Protein AF-A0A967F5T2-F1 (afdb_monomer_lite)

Sequence (95 aa):
MTEGSFWRKYVFSVDHKVIGIQYAVTGLAFLFFGFCLMMLMRWQLAYPGEPIPFIGGLLGDARAPGGIMLPDFYNELGAMHGTIMVFLGVVPLAV

pLDDT: mean 80.7, std 12.33, range [45.12, 94.56]

Foldseek 3Di:
DPDPPPCQPAPVDPDPVSLLVVLQVQLVVLQVVLVVLVVQLVVCVVDPPDADPPCQVVVDCVQRNSRHGDPVNSVVSVVVSVCSNPVRHPVSNPD

Structure (mmCIF, N/CA/C/O backbone):
data_AF-A0A967F5T2-F1
#
_entry.id   AF-A0A967F5T2-F1
#
loop_
_atom_site.group_PDB
_atom_site.id
_atom_site.type_symbol
_atom_site.label_atom_id
_atom_site.label_alt_id
_atom_site.label_comp_id
_atom_site.label_asym_id
_atom_site.label_entity_id
_atom_site.label_seq_id
_atom_site.pdbx_PDB_ins_code
_atom_site.Cartn_x
_atom_site.Cartn_y
_atom_site.Cartn_z
_atom_site.occupancy
_atom_site.B_iso_or_equiv
_atom_site.auth_seq_id
_atom_site.auth_comp_id
_atom_site.auth_asym_id
_atom_site.auth_atom_id
_atom_site.pdbx_PDB_model_num
ATOM 1 N N . MET A 1 1 ? -25.060 -12.421 30.417 1.00 45.12 1 MET A N 1
ATOM 2 C CA . MET A 1 1 ? -24.040 -11.801 29.545 1.00 45.12 1 MET A CA 1
ATOM 3 C C . MET A 1 1 ? -24.324 -12.262 28.129 1.00 45.12 1 MET A C 1
ATOM 5 O O . MET A 1 1 ? -23.934 -13.362 27.774 1.00 45.12 1 MET A O 1
ATOM 9 N N . THR A 1 2 ? -25.113 -11.509 27.366 1.00 52.16 2 THR A N 1
ATOM 10 C CA . THR A 1 2 ? -25.354 -11.842 25.957 1.00 52.16 2 THR A CA 1
ATOM 11 C C . THR A 1 2 ? -24.057 -11.579 25.208 1.00 52.16 2 THR A C 1
ATOM 13 O O . THR A 1 2 ? -23.627 -10.427 25.132 1.00 52.16 2 THR A O 1
ATOM 16 N N . GLU A 1 3 ? -23.403 -12.632 24.724 1.00 63.00 3 GLU A N 1
ATOM 17 C CA . GLU A 1 3 ? -22.300 -12.482 23.782 1.00 63.00 3 GLU A CA 1
ATOM 18 C C . GLU A 1 3 ? -22.787 -11.596 22.629 1.00 63.00 3 GLU A C 1
ATOM 20 O O . GLU A 1 3 ? -23.781 -11.900 21.970 1.00 63.00 3 GLU A O 1
ATOM 25 N N . GLY A 1 4 ? -22.159 -10.434 22.442 1.00 63.22 4 GLY A N 1
ATOM 26 C CA . GLY A 1 4 ? -22.467 -9.591 21.294 1.00 63.22 4 GLY A CA 1
ATOM 27 C C . GLY A 1 4 ? -22.215 -10.381 20.010 1.00 63.22 4 GLY A C 1
ATOM 28 O O . GLY A 1 4 ? -21.226 -11.105 19.922 1.00 63.22 4 GLY A O 1
ATOM 29 N N . SER A 1 5 ? -23.105 -10.239 19.024 1.00 81.19 5 SER A N 1
ATOM 30 C CA . SER A 1 5 ? -22.956 -10.832 17.687 1.00 81.19 5 SER A CA 1
ATOM 31 C C . SER A 1 5 ? -21.524 -10.664 17.149 1.00 81.19 5 SER A C 1
ATOM 33 O O . SER A 1 5 ? -20.915 -9.613 17.361 1.00 81.19 5 SER A O 1
ATOM 35 N N . PHE A 1 6 ? -21.000 -11.671 16.434 1.00 77.38 6 PHE A N 1
ATOM 36 C CA . PHE A 1 6 ? -19.652 -11.709 15.830 1.00 77.38 6 PHE A CA 1
ATOM 37 C C . PHE A 1 6 ? -19.230 -10.369 15.198 1.00 77.38 6 PHE A C 1
ATOM 39 O O . PHE A 1 6 ? -18.112 -9.889 15.396 1.00 77.38 6 PHE A O 1
ATOM 46 N N . TRP A 1 7 ? -20.180 -9.712 14.533 1.00 76.69 7 TRP A N 1
ATOM 47 C CA . TRP A 1 7 ? -20.040 -8.395 13.919 1.00 76.69 7 TRP A CA 1
ATOM 48 C C . TRP A 1 7 ? -19.601 -7.289 14.881 1.00 76.69 7 TRP A C 1
ATOM 50 O O . TRP A 1 7 ? -18.742 -6.490 14.528 1.00 76.69 7 TRP A O 1
ATOM 60 N N . ARG A 1 8 ? -20.134 -7.241 16.105 1.00 78.94 8 ARG A N 1
ATOM 61 C CA . ARG A 1 8 ? -19.789 -6.212 17.101 1.00 78.94 8 ARG A CA 1
ATOM 62 C C . ARG A 1 8 ? -18.436 -6.468 17.766 1.00 78.94 8 ARG A C 1
ATOM 64 O O . ARG A 1 8 ? -17.839 -5.548 18.308 1.00 78.94 8 ARG A O 1
ATOM 71 N N . LYS A 1 9 ? -17.955 -7.711 17.746 1.00 75.00 9 LYS A N 1
ATOM 72 C CA . LYS A 1 9 ? -16.691 -8.087 18.389 1.00 75.00 9 LYS A CA 1
ATOM 73 C C . LYS A 1 9 ? -15.490 -7.944 17.455 1.00 75.00 9 LYS A C 1
ATOM 75 O O . LYS A 1 9 ? -14.430 -7.542 17.922 1.00 75.00 9 LYS A O 1
ATOM 80 N N . TYR A 1 10 ? -15.655 -8.256 16.166 1.00 77.31 10 TYR A N 1
ATOM 81 C CA . TYR A 1 10 ? -14.537 -8.352 15.218 1.00 77.31 10 TYR A CA 1
ATOM 82 C C . TYR A 1 10 ? -14.604 -7.422 14.009 1.00 77.31 10 TYR A C 1
ATOM 84 O O . TYR A 1 10 ? -13.573 -7.240 13.381 1.00 77.31 10 TYR A O 1
ATOM 92 N N . VAL A 1 11 ? -15.760 -6.852 13.655 1.00 81.31 11 VAL A N 1
ATOM 93 C CA . VAL A 1 11 ? -15.877 -5.950 12.487 1.00 81.31 11 VAL A CA 1
ATOM 94 C C . VAL A 1 11 ? -16.131 -4.517 12.944 1.00 81.31 11 VAL A C 1
ATOM 96 O O . VAL A 1 11 ? -15.399 -3.607 12.582 1.00 81.31 11 VAL A O 1
ATOM 99 N N . PHE A 1 12 ? -17.113 -4.330 13.822 1.00 83.12 12 PHE A N 1
ATOM 100 C CA . PHE A 1 12 ? -17.478 -3.053 14.432 1.00 83.12 12 PHE A CA 1
ATOM 101 C C . PHE A 1 12 ? -17.128 -3.056 15.922 1.00 83.12 12 PHE A C 1
ATOM 103 O O . PHE A 1 12 ? -17.991 -2.843 16.779 1.00 83.12 12 PHE A O 1
ATOM 110 N N . SER A 1 13 ? -15.869 -3.375 16.223 1.00 82.38 13 SER A N 1
ATOM 111 C CA . SER A 1 13 ? -15.366 -3.356 17.595 1.00 82.38 13 SER A CA 1
ATOM 112 C C . SER A 1 13 ? -15.044 -1.931 18.032 1.00 82.38 13 SER A C 1
ATOM 114 O O . SER A 1 13 ? -14.530 -1.142 17.249 1.00 82.38 13 SER A O 1
ATOM 116 N N . VAL A 1 14 ? -15.336 -1.615 19.294 1.00 87.00 14 VAL A N 1
ATOM 117 C CA . VAL A 1 14 ? -14.939 -0.351 19.952 1.00 87.00 14 VAL A CA 1
ATOM 118 C C . VAL A 1 14 ? -13.687 -0.567 20.819 1.00 87.00 14 VAL A C 1
ATOM 120 O O . VAL A 1 14 ? -13.128 0.371 21.378 1.00 87.00 14 VAL A O 1
ATOM 123 N N . ASP A 1 15 ? -13.231 -1.817 20.946 1.00 87.62 15 ASP A N 1
ATOM 124 C CA . ASP A 1 15 ? -12.034 -2.158 21.707 1.00 87.62 15 ASP A CA 1
ATOM 125 C C . ASP A 1 15 ? -10.773 -1.782 20.911 1.00 87.62 15 ASP A C 1
ATOM 127 O O . ASP A 1 15 ?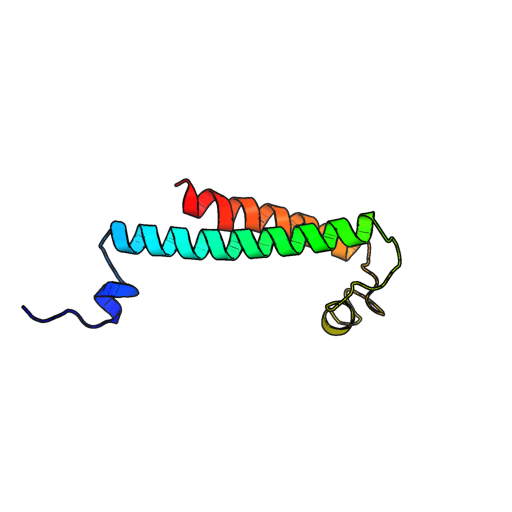 -10.488 -2.363 19.860 1.00 87.62 15 ASP A O 1
ATOM 131 N N . HIS A 1 16 ? -9.995 -0.836 21.445 1.00 89.31 16 HIS A N 1
ATOM 132 C CA . HIS A 1 16 ? -8.742 -0.360 20.853 1.00 89.31 16 HIS A CA 1
ATOM 133 C C . HIS A 1 16 ? -7.707 -1.475 20.640 1.00 89.31 16 HIS A C 1
ATOM 135 O O . HIS A 1 16 ? -6.866 -1.356 19.754 1.00 89.31 16 HIS A O 1
ATOM 141 N N . LYS A 1 17 ? -7.770 -2.581 21.394 1.00 88.06 17 LYS A N 1
ATOM 142 C CA . LYS A 1 17 ? -6.891 -3.740 21.181 1.00 88.06 17 LYS A CA 1
ATOM 143 C C . LYS A 1 17 ? -7.252 -4.490 19.907 1.00 88.06 17 LYS A C 1
ATOM 145 O O . LYS A 1 17 ? -6.364 -4.864 19.148 1.00 88.06 17 LYS A O 1
ATOM 150 N N . VAL A 1 18 ? -8.546 -4.708 19.664 1.00 89.88 18 VAL A N 1
ATOM 151 C CA . VAL A 1 18 ? -9.017 -5.393 18.449 1.00 89.88 18 VAL A CA 1
ATOM 152 C C . VAL A 1 18 ? -8.747 -4.520 17.231 1.00 89.88 18 VAL A C 1
ATOM 154 O O . VAL A 1 18 ? -8.234 -5.021 16.235 1.00 89.88 18 VAL A O 1
ATOM 157 N N . ILE A 1 19 ? -9.019 -3.219 17.344 1.00 89.56 19 ILE A N 1
ATOM 158 C CA . ILE A 1 19 ? -8.718 -2.238 16.298 1.00 89.56 19 ILE A CA 1
ATOM 159 C C . ILE A 1 19 ? -7.211 -2.236 16.000 1.00 89.56 19 ILE A C 1
ATOM 161 O O . ILE A 1 19 ? -6.821 -2.413 14.851 1.00 89.56 19 ILE A O 1
ATOM 165 N N . GLY A 1 20 ? -6.351 -2.158 17.021 1.00 90.50 20 GLY A N 1
ATOM 166 C CA . GLY A 1 20 ? -4.896 -2.205 16.839 1.00 90.50 20 GLY A CA 1
ATOM 167 C C . GLY A 1 20 ? -4.406 -3.481 16.144 1.00 90.50 20 GLY A C 1
ATOM 168 O O . GLY A 1 20 ? -3.560 -3.413 15.258 1.00 90.50 20 GLY A O 1
ATOM 169 N N . ILE A 1 21 ? -4.978 -4.646 16.469 1.00 91.25 21 ILE A N 1
ATOM 170 C CA . ILE A 1 21 ? -4.648 -5.906 15.780 1.00 91.25 21 ILE A CA 1
ATOM 171 C C . ILE A 1 21 ? -5.100 -5.874 14.314 1.00 91.25 21 ILE A C 1
ATOM 173 O O . ILE A 1 21 ? -4.363 -6.337 13.448 1.00 91.25 21 ILE A O 1
ATOM 177 N N . GLN A 1 22 ? -6.277 -5.321 14.008 1.00 90.25 22 GLN A N 1
ATOM 178 C CA . GLN A 1 22 ? -6.738 -5.177 12.623 1.00 90.25 22 GLN A CA 1
ATOM 179 C C . GLN A 1 22 ? -5.791 -4.292 11.810 1.00 90.25 22 GLN A C 1
ATOM 181 O O . GLN A 1 22 ? -5.396 -4.694 10.719 1.00 90.25 22 GLN A O 1
ATOM 186 N N . TYR A 1 23 ? -5.390 -3.137 12.350 1.00 92.31 23 TYR A N 1
ATOM 187 C CA . TYR A 1 23 ? -4.414 -2.241 11.723 1.00 92.31 23 TYR A CA 1
ATOM 188 C C . TYR A 1 23 ? -3.045 -2.910 11.546 1.00 92.31 23 TYR A C 1
ATOM 190 O O . TYR A 1 23 ? -2.431 -2.794 10.487 1.00 92.31 23 TYR A O 1
ATOM 198 N N . ALA A 1 24 ? -2.592 -3.686 12.533 1.00 91.06 24 ALA A N 1
ATOM 199 C CA . ALA A 1 24 ? -1.329 -4.406 12.434 1.00 91.06 24 ALA A CA 1
ATOM 200 C C . ALA A 1 24 ? -1.352 -5.493 11.349 1.00 91.06 24 ALA A C 1
ATOM 202 O O . ALA A 1 24 ? -0.398 -5.634 10.584 1.00 91.06 24 ALA A O 1
ATOM 203 N N . VAL A 1 25 ? -2.447 -6.250 11.252 1.00 93.31 25 VAL A N 1
ATOM 204 C CA . VAL A 1 25 ? -2.610 -7.305 10.243 1.00 93.31 25 VAL A CA 1
ATOM 205 C C . VAL A 1 25 ? -2.739 -6.713 8.840 1.00 93.31 25 VAL A C 1
ATOM 207 O O . VAL A 1 25 ? -2.095 -7.209 7.914 1.00 93.31 25 VAL A O 1
ATOM 210 N N . THR A 1 26 ? -3.532 -5.653 8.662 1.00 92.19 26 THR A N 1
ATOM 211 C CA . THR A 1 26 ? -3.674 -4.991 7.357 1.00 92.19 26 THR A CA 1
ATOM 212 C C . THR A 1 26 ? -2.367 -4.331 6.933 1.00 92.19 26 THR A C 1
ATOM 214 O O . THR A 1 26 ? -1.925 -4.553 5.806 1.00 92.19 26 THR A O 1
ATOM 217 N N . GLY A 1 27 ? -1.696 -3.618 7.842 1.00 92.50 27 GLY A N 1
ATOM 218 C CA . GLY A 1 27 ? -0.385 -3.020 7.608 1.00 92.50 27 GLY A CA 1
ATOM 219 C C . GLY A 1 27 ? 0.653 -4.057 7.185 1.00 92.50 27 GLY A C 1
ATOM 220 O O . GLY A 1 27 ? 1.321 -3.877 6.171 1.00 92.50 27 GLY A O 1
ATOM 221 N N . LEU A 1 28 ? 0.731 -5.195 7.883 1.00 93.81 28 LEU A N 1
ATOM 222 C CA . LEU A 1 28 ? 1.637 -6.290 7.525 1.00 93.81 28 LEU A CA 1
ATOM 223 C C . LEU A 1 28 ? 1.336 -6.878 6.135 1.00 93.81 28 LEU A C 1
ATOM 225 O O . LEU A 1 28 ? 2.263 -7.146 5.368 1.00 93.81 28 LEU A O 1
ATOM 229 N N . ALA A 1 29 ? 0.058 -7.051 5.786 1.00 94.31 29 ALA A N 1
ATOM 230 C CA . ALA A 1 29 ? -0.344 -7.559 4.475 1.00 94.31 29 ALA A CA 1
ATOM 231 C C . ALA A 1 29 ? 0.055 -6.604 3.335 1.00 94.31 29 ALA A C 1
ATOM 233 O O . ALA A 1 29 ? 0.614 -7.041 2.325 1.00 94.31 29 ALA A O 1
ATOM 234 N N . PHE A 1 30 ? -0.171 -5.298 3.501 1.00 93.56 30 PHE A N 1
ATOM 235 C CA . PHE A 1 30 ? 0.235 -4.294 2.512 1.00 93.56 30 PHE A CA 1
ATOM 236 C C . PHE A 1 30 ? 1.749 -4.112 2.441 1.00 93.56 30 PHE A C 1
ATOM 238 O O . PHE A 1 30 ? 2.284 -3.889 1.356 1.00 93.56 30 PHE A O 1
ATOM 245 N N . LEU A 1 31 ? 2.456 -4.269 3.559 1.00 92.44 31 LEU A N 1
ATOM 246 C CA . LEU A 1 31 ? 3.914 -4.239 3.595 1.00 92.44 31 LEU A CA 1
ATOM 247 C C . LEU A 1 31 ? 4.499 -5.393 2.769 1.00 92.44 31 LEU A C 1
ATOM 249 O O . LEU A 1 31 ? 5.372 -5.169 1.932 1.00 92.44 31 LEU A O 1
ATOM 253 N N . PHE A 1 32 ? 3.960 -6.608 2.919 1.00 93.50 32 PHE A N 1
ATOM 254 C CA . PHE A 1 32 ? 4.326 -7.752 2.077 1.00 93.50 32 PHE A CA 1
ATOM 255 C C . PHE A 1 32 ? 4.056 -7.477 0.590 1.00 93.50 32 PHE A C 1
ATOM 257 O O . PHE A 1 32 ? 4.927 -7.708 -0.249 1.00 93.50 32 PHE A O 1
ATOM 264 N N . PHE A 1 33 ? 2.896 -6.905 0.258 1.00 92.19 33 PHE A N 1
ATOM 265 C CA . PHE A 1 33 ? 2.574 -6.521 -1.118 1.00 92.19 33 PHE A CA 1
ATOM 266 C C . PHE A 1 33 ? 3.553 -5.475 -1.683 1.00 92.19 33 PHE A C 1
ATOM 268 O O . PHE A 1 33 ? 4.026 -5.606 -2.813 1.00 92.19 33 PHE A O 1
ATOM 275 N N . GLY A 1 34 ? 3.927 -4.473 -0.886 1.00 92.00 34 GLY A N 1
ATOM 276 C CA . GLY A 1 34 ? 4.941 -3.486 -1.248 1.00 92.00 34 GLY A CA 1
ATOM 277 C C . GLY A 1 34 ? 6.308 -4.119 -1.526 1.00 92.00 34 GLY A C 1
ATOM 278 O O . GLY A 1 34 ? 6.948 -3.768 -2.520 1.00 92.00 34 GLY A O 1
ATOM 279 N N . PHE A 1 35 ? 6.731 -5.104 -0.728 1.00 91.25 35 PHE A N 1
ATOM 280 C CA . PHE A 1 35 ? 7.948 -5.883 -0.991 1.00 91.25 35 PHE A CA 1
ATOM 281 C C . PHE A 1 35 ? 7.876 -6.674 -2.302 1.00 91.25 35 PHE A C 1
ATOM 283 O O . PHE A 1 35 ? 8.858 -6.707 -3.048 1.00 91.25 35 PHE A O 1
ATOM 290 N N . CYS A 1 36 ? 6.721 -7.254 -2.635 1.00 89.81 36 CYS A N 1
ATOM 291 C CA . CYS A 1 36 ? 6.520 -7.897 -3.933 1.00 89.81 36 CYS A CA 1
ATOM 292 C C . CYS A 1 36 ? 6.681 -6.902 -5.096 1.00 89.81 36 CYS A C 1
ATOM 294 O O . CYS A 1 36 ? 7.368 -7.216 -6.067 1.00 89.81 36 CYS A O 1
ATOM 296 N N . LEU A 1 37 ? 6.130 -5.684 -4.993 1.00 88.38 37 LEU A N 1
ATOM 297 C CA . LEU A 1 37 ? 6.321 -4.643 -6.017 1.00 88.38 37 LEU A CA 1
ATOM 298 C C . LEU A 1 37 ? 7.795 -4.232 -6.168 1.00 88.38 37 LEU A C 1
ATOM 300 O O . LEU A 1 37 ? 8.274 -4.046 -7.285 1.00 88.38 37 LEU A O 1
ATOM 304 N N . MET A 1 38 ? 8.535 -4.131 -5.062 1.00 89.19 38 MET A N 1
ATOM 305 C CA . MET A 1 38 ? 9.967 -3.815 -5.087 1.00 89.19 38 MET A CA 1
ATOM 306 C C . MET A 1 38 ? 10.779 -4.889 -5.819 1.00 89.19 38 MET A C 1
ATOM 308 O O . MET A 1 38 ? 11.659 -4.558 -6.614 1.00 89.19 38 MET A O 1
ATOM 312 N N . MET A 1 39 ? 10.450 -6.166 -5.610 1.00 86.88 39 MET A N 1
ATOM 313 C CA . MET A 1 39 ? 11.072 -7.281 -6.329 1.00 86.88 39 MET A CA 1
ATOM 314 C C . MET A 1 39 ? 10.834 -7.186 -7.842 1.00 86.88 39 MET A C 1
ATOM 316 O O . MET A 1 39 ? 11.766 -7.400 -8.616 1.00 86.88 39 MET A O 1
ATOM 320 N N . LEU A 1 40 ? 9.628 -6.795 -8.268 1.00 83.56 40 LEU A N 1
ATOM 321 C CA . LEU A 1 40 ? 9.306 -6.589 -9.685 1.00 83.56 40 LEU A CA 1
ATOM 322 C C . LEU A 1 40 ? 10.119 -5.451 -10.310 1.00 83.56 40 LEU A C 1
ATOM 324 O O . LEU A 1 40 ? 10.687 -5.622 -11.387 1.00 83.56 40 LEU A O 1
ATOM 328 N N . MET A 1 41 ? 10.231 -4.309 -9.628 1.00 84.94 41 MET A N 1
ATOM 329 C CA . MET A 1 41 ? 11.051 -3.196 -10.120 1.00 84.94 41 MET A CA 1
ATOM 330 C C . MET A 1 41 ? 12.538 -3.563 -10.175 1.00 84.94 41 MET A C 1
ATOM 332 O O . MET A 1 41 ? 13.228 -3.236 -11.139 1.00 84.94 41 MET A O 1
ATOM 336 N N . ARG A 1 42 ? 13.036 -4.303 -9.175 1.00 87.50 42 ARG A N 1
ATOM 337 C CA . ARG A 1 42 ? 14.417 -4.806 -9.180 1.00 87.50 42 ARG A CA 1
ATOM 338 C C . ARG A 1 42 ? 14.683 -5.785 -10.316 1.00 87.50 42 ARG A C 1
ATOM 340 O O . ARG A 1 42 ? 15.790 -5.769 -10.845 1.00 87.50 42 ARG A O 1
ATOM 347 N N . TRP A 1 43 ? 13.704 -6.604 -10.699 1.00 83.75 43 TRP A N 1
ATOM 348 C CA . TRP A 1 43 ? 13.838 -7.500 -11.847 1.00 83.75 43 TRP A CA 1
ATOM 349 C C . TRP A 1 43 ? 14.097 -6.720 -13.138 1.00 83.75 43 TRP A C 1
ATOM 351 O O . TRP A 1 43 ? 15.025 -7.046 -13.868 1.00 83.75 43 TRP A O 1
ATOM 361 N N . GLN A 1 44 ? 13.344 -5.645 -13.377 1.00 79.00 44 GLN A N 1
ATOM 362 C CA . GLN A 1 44 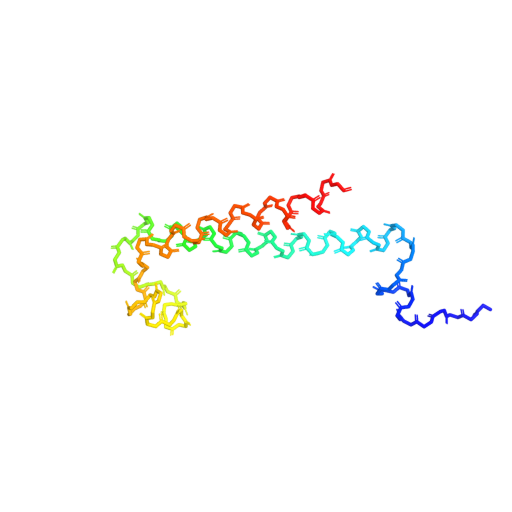? 13.531 -4.802 -14.563 1.00 79.00 44 GLN A CA 1
ATOM 363 C C . GLN A 1 44 ? 14.889 -4.091 -14.599 1.00 79.00 44 GLN A C 1
ATOM 365 O O . GLN A 1 44 ? 15.467 -3.930 -15.669 1.00 79.00 44 GLN A O 1
ATOM 370 N N . LEU A 1 45 ? 15.430 -3.710 -13.438 1.00 82.81 45 LEU A N 1
ATOM 371 C CA . LEU A 1 45 ? 16.787 -3.160 -13.333 1.00 82.81 45 LEU A CA 1
ATOM 372 C C . LEU A 1 45 ? 17.880 -4.212 -13.593 1.00 82.81 45 LEU A C 1
ATOM 374 O O . LEU A 1 45 ? 18.948 -3.862 -14.088 1.00 82.81 45 LEU A O 1
ATOM 378 N N . ALA A 1 46 ? 17.641 -5.478 -13.232 1.00 83.06 46 ALA A N 1
ATOM 379 C CA . ALA A 1 46 ? 18.607 -6.56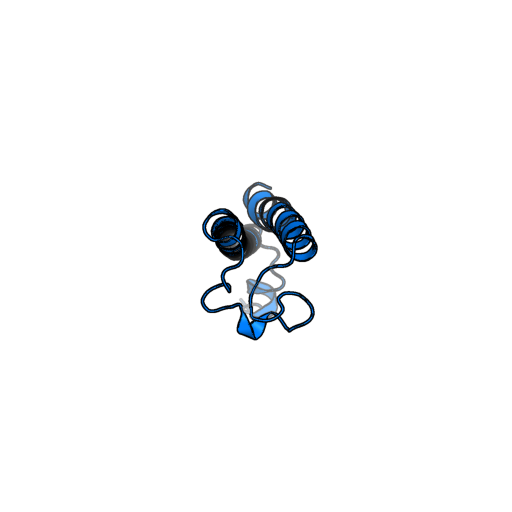6 -13.390 1.00 83.06 46 ALA A CA 1
ATOM 380 C C . ALA A 1 46 ? 18.612 -7.167 -14.807 1.00 83.06 46 ALA A C 1
ATOM 382 O O . ALA A 1 46 ? 19.681 -7.477 -15.329 1.00 83.06 46 ALA A O 1
ATOM 383 N N . TYR A 1 47 ? 17.435 -7.312 -15.424 1.00 77.75 47 TYR A N 1
ATOM 384 C CA . TYR A 1 47 ? 17.240 -7.905 -16.750 1.00 77.75 47 TYR A CA 1
ATOM 385 C C . TYR A 1 47 ? 16.360 -6.993 -17.618 1.00 77.75 47 TYR A C 1
ATOM 387 O O . TYR A 1 47 ? 15.158 -7.238 -17.770 1.00 77.75 47 TYR A O 1
ATOM 395 N N . PRO A 1 48 ? 16.933 -5.909 -18.170 1.00 72.06 48 PRO A N 1
ATOM 396 C CA . PRO A 1 48 ? 16.186 -4.979 -19.003 1.00 72.06 48 PRO A CA 1
ATOM 397 C C . PRO A 1 48 ? 15.761 -5.655 -20.313 1.00 72.06 48 PRO A C 1
ATOM 399 O O . PRO A 1 48 ? 16.599 -6.161 -21.055 1.00 72.06 48 PRO A O 1
ATOM 402 N N . GLY A 1 49 ? 14.460 -5.640 -20.613 1.00 68.12 49 GLY A N 1
ATOM 403 C CA . GLY A 1 49 ? 13.909 -6.215 -21.849 1.00 68.12 49 GLY A CA 1
ATOM 404 C C . GLY A 1 49 ? 13.528 -7.697 -21.770 1.00 68.12 49 GLY A C 1
ATOM 405 O O . GLY A 1 49 ? 13.014 -8.233 -22.748 1.00 68.12 49 GLY A O 1
ATOM 406 N N . GLU A 1 50 ? 13.724 -8.346 -20.621 1.00 69.44 50 GLU A N 1
ATOM 407 C CA . GLU A 1 50 ? 13.312 -9.733 -20.391 1.00 69.44 50 GLU A CA 1
ATOM 408 C C . GLU A 1 50 ? 11.882 -9.769 -19.814 1.00 69.44 50 GLU A C 1
ATOM 410 O O . GLU A 1 50 ? 11.535 -8.934 -18.961 1.00 69.44 50 GLU A O 1
ATOM 415 N N . PRO A 1 51 ? 11.027 -10.721 -20.229 1.00 67.31 51 PRO A N 1
ATOM 416 C CA . PRO A 1 51 ? 9.704 -10.862 -19.645 1.00 67.31 51 PRO A CA 1
ATOM 417 C C . PRO A 1 51 ? 9.771 -11.162 -18.145 1.00 67.31 51 PRO A C 1
ATOM 419 O O . PRO A 1 51 ? 10.590 -11.955 -17.679 1.00 67.31 51 PRO A O 1
ATOM 422 N N . ILE A 1 52 ? 8.873 -10.546 -17.374 1.00 67.88 52 ILE A N 1
ATOM 423 C CA . ILE A 1 52 ? 8.767 -10.795 -15.934 1.00 67.88 52 ILE A CA 1
ATOM 424 C C . ILE A 1 52 ? 8.360 -12.263 -15.721 1.00 67.88 52 ILE A C 1
ATOM 426 O O . ILE A 1 52 ? 7.267 -12.657 -16.156 1.00 67.88 52 ILE A O 1
ATOM 430 N N . PRO A 1 53 ? 9.170 -13.077 -15.020 1.00 60.94 53 PRO A N 1
ATOM 431 C CA . PRO A 1 53 ? 8.815 -14.457 -14.725 1.00 60.94 53 PRO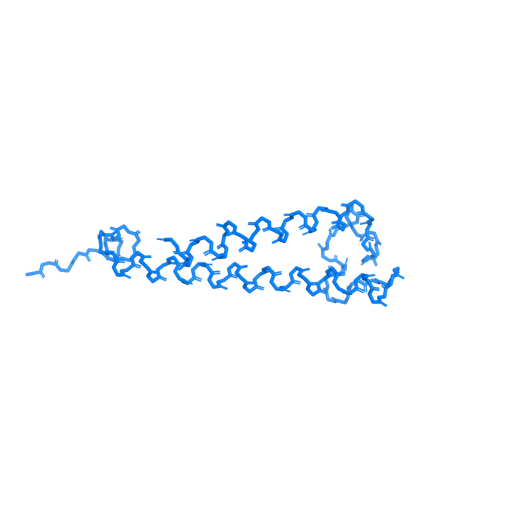 A CA 1
ATOM 432 C C . PRO A 1 53 ? 7.537 -14.490 -13.875 1.00 60.94 53 PRO A C 1
ATOM 434 O O . PRO A 1 53 ? 7.321 -13.629 -13.024 1.00 60.94 53 PRO A O 1
ATOM 437 N N . PHE A 1 54 ? 6.671 -15.476 -14.118 1.00 61.00 54 PHE A N 1
ATOM 438 C CA . PHE A 1 54 ? 5.352 -15.679 -13.487 1.00 61.00 54 PHE A CA 1
ATOM 439 C C . PHE A 1 54 ? 4.228 -14.684 -13.829 1.00 61.00 54 PHE A C 1
ATOM 441 O O . PHE A 1 54 ? 3.091 -15.121 -13.984 1.00 61.00 54 PHE A O 1
ATOM 448 N N . ILE A 1 55 ? 4.495 -13.379 -13.936 1.00 61.38 55 ILE A N 1
ATOM 449 C CA . ILE A 1 55 ? 3.438 -12.345 -14.010 1.00 61.38 55 ILE A CA 1
ATOM 450 C C . ILE A 1 55 ? 3.318 -11.700 -15.407 1.00 61.38 55 ILE A C 1
ATOM 452 O O . ILE A 1 55 ? 2.279 -11.119 -15.724 1.00 61.38 55 ILE A O 1
ATOM 456 N N . GLY A 1 56 ? 4.316 -11.861 -16.285 1.00 58.78 56 GLY A N 1
ATOM 457 C CA . GLY A 1 56 ? 4.350 -11.226 -17.609 1.00 58.78 56 GLY A CA 1
ATOM 458 C C . GLY A 1 56 ? 3.126 -11.499 -18.495 1.00 58.78 56 GLY A C 1
ATOM 459 O O . GLY A 1 56 ? 2.669 -10.596 -19.184 1.00 58.78 56 GLY A O 1
ATOM 460 N N . GLY A 1 57 ? 2.538 -12.699 -18.425 1.00 61.22 57 GLY A N 1
ATOM 461 C CA . GLY A 1 57 ? 1.330 -13.044 -19.190 1.00 61.22 57 GLY A CA 1
ATOM 462 C C . GLY A 1 57 ? 0.008 -12.547 -18.586 1.00 61.22 57 GLY A C 1
ATOM 463 O O . GLY A 1 57 ? -1.002 -12.523 -19.279 1.00 61.22 57 GLY A O 1
ATOM 464 N N . LEU A 1 58 ? -0.008 -12.151 -17.306 1.00 64.56 58 LEU A N 1
ATOM 465 C CA . LEU A 1 58 ? -1.219 -11.707 -16.596 1.00 64.56 58 LEU A CA 1
ATOM 466 C C . LEU A 1 58 ? -1.391 -10.180 -16.618 1.00 64.56 58 LEU A C 1
ATOM 468 O O . LEU A 1 58 ? -2.498 -9.680 -16.437 1.00 64.56 58 LEU A O 1
ATOM 472 N N . LEU A 1 59 ? -0.310 -9.430 -16.850 1.00 64.00 59 LEU A N 1
ATOM 473 C CA . LEU A 1 59 ? -0.305 -7.962 -16.798 1.00 64.00 59 LEU A CA 1
ATOM 474 C C . LEU A 1 59 ? -1.030 -7.278 -17.967 1.00 64.00 59 LEU A C 1
ATOM 476 O O . LEU A 1 59 ? -1.243 -6.066 -17.923 1.00 64.00 59 LEU A O 1
ATOM 480 N N . GLY A 1 60 ? -1.477 -8.056 -18.954 1.00 59.41 60 GLY A N 1
ATOM 481 C CA . GLY A 1 60 ? -2.215 -7.579 -20.115 1.00 59.41 60 GLY A CA 1
ATOM 482 C C . GLY A 1 60 ? -1.316 -6.873 -21.130 1.00 59.41 60 GLY A C 1
ATOM 483 O O . GLY A 1 60 ? -0.399 -6.126 -20.780 1.00 59.41 60 GLY A O 1
ATOM 484 N N . ASP A 1 61 ? -1.630 -7.064 -22.410 1.00 61.50 61 ASP A N 1
ATOM 485 C CA . ASP A 1 61 ? -0.838 -6.537 -23.530 1.00 61.50 61 ASP A CA 1
ATOM 486 C C . ASP A 1 61 ? -0.703 -5.003 -23.526 1.00 61.50 61 ASP A C 1
ATOM 488 O O . ASP A 1 61 ? 0.224 -4.461 -24.121 1.00 61.50 61 ASP A O 1
ATOM 492 N N . ALA A 1 62 ? -1.592 -4.294 -22.821 1.00 61.09 62 ALA A N 1
ATOM 493 C CA . ALA A 1 62 ? -1.574 -2.836 -22.705 1.00 61.09 62 ALA A CA 1
ATOM 494 C C . ALA A 1 62 ? -0.496 -2.285 -21.750 1.00 61.09 62 ALA A C 1
ATOM 496 O O . ALA A 1 62 ? -0.122 -1.122 -21.874 1.00 61.09 62 ALA A O 1
ATOM 497 N N . ARG A 1 63 ? -0.021 -3.079 -20.780 1.00 63.00 63 ARG A N 1
ATOM 498 C CA . ARG A 1 63 ? 0.953 -2.635 -19.758 1.00 63.00 63 ARG A CA 1
ATOM 499 C C . ARG A 1 63 ? 2.280 -3.387 -19.829 1.00 63.00 63 ARG A C 1
ATOM 501 O O . ARG A 1 63 ? 3.309 -2.843 -19.429 1.00 63.00 63 ARG A O 1
ATOM 508 N N . ALA A 1 64 ? 2.261 -4.612 -20.352 1.00 61.47 64 ALA A N 1
ATOM 509 C CA . ALA A 1 64 ? 3.454 -5.416 -20.574 1.00 61.47 64 ALA A CA 1
ATOM 510 C C . ALA A 1 64 ? 3.307 -6.283 -21.842 1.00 61.47 64 ALA A C 1
ATOM 512 O O . ALA A 1 64 ? 3.000 -7.473 -21.730 1.00 61.47 64 ALA A O 1
ATOM 513 N N . PRO A 1 65 ? 3.500 -5.725 -23.054 1.00 60.59 65 PRO A N 1
ATOM 514 C CA . PRO A 1 65 ? 3.435 -6.506 -24.286 1.00 60.59 65 PRO A CA 1
ATOM 515 C C . PRO A 1 65 ? 4.498 -7.614 -24.253 1.00 60.59 65 PRO A C 1
ATOM 517 O O . PRO A 1 65 ? 5.693 -7.348 -24.117 1.00 60.59 65 PRO A O 1
ATOM 520 N N . GLY A 1 66 ? 4.057 -8.874 -24.305 1.00 61.59 66 GLY A N 1
ATOM 521 C CA . GLY A 1 66 ? 4.940 -10.042 -24.198 1.00 61.59 66 GLY A CA 1
ATOM 522 C C . GLY A 1 66 ? 5.611 -10.223 -22.829 1.00 61.59 66 GLY A C 1
ATOM 523 O O . GLY A 1 66 ? 6.564 -10.988 -22.724 1.00 61.59 66 GLY A O 1
ATOM 524 N N . GLY A 1 67 ? 5.141 -9.533 -21.784 1.00 62.22 67 GLY A N 1
ATOM 525 C CA . GLY A 1 67 ? 5.700 -9.587 -20.430 1.00 62.22 67 GLY A CA 1
ATOM 526 C C . GLY A 1 67 ? 6.860 -8.626 -20.159 1.00 62.22 67 GLY A C 1
ATOM 527 O O . GLY A 1 67 ? 7.370 -8.619 -19.036 1.00 62.22 67 GLY A O 1
ATOM 528 N N . ILE A 1 68 ? 7.258 -7.810 -21.141 1.00 67.31 68 ILE A N 1
ATOM 529 C CA . ILE A 1 68 ? 8.294 -6.775 -21.005 1.00 67.31 68 ILE A CA 1
ATOM 530 C C . ILE A 1 68 ? 7.660 -5.513 -20.410 1.00 67.31 68 ILE A C 1
ATOM 532 O O . ILE A 1 68 ? 6.648 -5.028 -20.913 1.00 67.31 68 ILE A O 1
ATOM 536 N N . MET A 1 69 ? 8.241 -4.968 -19.338 1.00 72.00 69 MET A N 1
ATOM 537 C CA . MET A 1 69 ? 7.710 -3.773 -18.677 1.00 72.00 69 MET A CA 1
ATOM 538 C C . MET A 1 69 ? 8.016 -2.514 -19.495 1.00 72.00 69 MET A C 1
ATOM 540 O O . MET A 1 69 ? 9.176 -2.194 -19.747 1.00 72.00 69 MET A O 1
ATOM 544 N N . LEU A 1 70 ? 6.974 -1.773 -19.877 1.00 77.50 70 LEU A N 1
ATOM 545 C CA . LEU A 1 70 ? 7.127 -0.454 -20.492 1.00 77.50 70 LEU A CA 1
ATOM 546 C C . LEU A 1 70 ? 7.651 0.572 -19.465 1.00 77.50 70 LEU A C 1
ATOM 548 O O . LEU A 1 70 ? 7.279 0.492 -18.290 1.00 77.50 70 LEU A O 1
ATOM 552 N N . PRO A 1 71 ? 8.449 1.574 -19.885 1.00 80.88 71 PRO A N 1
ATOM 553 C CA . PRO A 1 71 ? 8.958 2.619 -18.990 1.00 80.88 71 PRO A CA 1
ATOM 554 C C . PRO A 1 71 ? 7.859 3.372 -18.226 1.00 80.88 71 PRO A C 1
ATOM 556 O O . PRO A 1 71 ? 8.028 3.681 -17.047 1.00 80.88 71 PRO A O 1
ATOM 559 N N . ASP A 1 72 ? 6.711 3.612 -18.863 1.00 83.12 72 ASP A N 1
ATOM 560 C CA . ASP A 1 72 ? 5.562 4.254 -18.215 1.00 83.12 72 ASP A CA 1
ATOM 561 C C . ASP A 1 72 ? 4.981 3.379 -17.097 1.00 83.12 72 ASP A C 1
ATOM 563 O O . ASP A 1 72 ? 4.749 3.858 -15.987 1.00 83.12 72 ASP A O 1
ATOM 567 N N . PHE A 1 73 ? 4.843 2.071 -17.340 1.00 82.69 73 PHE A N 1
ATOM 568 C CA . PHE A 1 73 ? 4.347 1.131 -16.334 1.00 82.69 73 PHE A CA 1
ATOM 569 C C . PHE A 1 73 ? 5.334 0.962 -15.165 1.00 82.69 73 PHE A C 1
ATOM 571 O O . PHE A 1 73 ? 4.913 0.836 -14.016 1.00 82.69 73 PHE A O 1
ATOM 578 N N . TYR A 1 74 ? 6.646 1.044 -15.415 1.00 83.88 74 TYR A N 1
ATOM 579 C CA . TYR A 1 74 ? 7.655 1.080 -14.350 1.00 83.88 74 TYR A CA 1
ATOM 580 C C . TYR A 1 74 ? 7.476 2.300 -13.430 1.00 83.88 74 TYR A C 1
ATOM 582 O O . TYR A 1 74 ? 7.507 2.162 -12.204 1.00 83.88 74 TYR A O 1
ATOM 590 N N . ASN A 1 75 ? 7.234 3.484 -14.001 1.00 88.25 75 ASN A N 1
ATOM 591 C CA . ASN A 1 75 ? 6.996 4.706 -13.227 1.00 88.25 75 ASN A CA 1
ATOM 592 C C . ASN A 1 75 ? 5.707 4.620 -12.395 1.00 88.25 75 ASN A C 1
ATOM 594 O O . ASN A 1 75 ? 5.697 5.017 -11.226 1.00 88.25 75 ASN A O 1
ATOM 598 N N . GLU A 1 76 ? 4.639 4.049 -12.960 1.00 89.12 76 GLU A N 1
ATOM 599 C CA . GLU A 1 76 ? 3.394 3.779 -12.233 1.00 89.12 76 GLU A CA 1
ATOM 600 C C . GLU A 1 76 ? 3.621 2.824 -11.052 1.00 89.12 76 GLU A C 1
ATOM 602 O O . GLU A 1 76 ? 3.188 3.106 -9.931 1.00 89.12 76 GLU A O 1
ATOM 607 N N . LEU A 1 77 ? 4.343 1.717 -11.265 1.00 88.88 77 LEU A N 1
ATOM 608 C CA . LEU A 1 77 ? 4.667 0.758 -10.204 1.00 88.88 77 LEU A CA 1
ATOM 609 C C . LEU A 1 77 ? 5.520 1.383 -9.099 1.00 88.88 77 LEU A C 1
ATOM 611 O O . LEU A 1 77 ? 5.290 1.089 -7.926 1.00 88.88 77 LEU A O 1
ATOM 615 N N . GLY A 1 78 ? 6.458 2.267 -9.443 1.00 88.88 78 GLY A N 1
ATOM 616 C CA . GLY A 1 78 ? 7.257 3.009 -8.468 1.00 88.88 78 GLY A CA 1
ATOM 617 C C . GLY A 1 78 ? 6.409 3.917 -7.581 1.00 88.88 78 GLY A C 1
ATOM 618 O O . GLY A 1 78 ? 6.540 3.886 -6.354 1.00 88.88 78 GLY A O 1
ATOM 619 N N . ALA A 1 79 ? 5.487 4.673 -8.179 1.00 92.00 79 ALA A N 1
ATOM 620 C CA . ALA A 1 79 ? 4.558 5.525 -7.439 1.00 92.00 79 ALA A CA 1
ATOM 621 C C . ALA A 1 79 ? 3.610 4.705 -6.541 1.00 92.00 79 ALA A C 1
ATOM 623 O O . ALA A 1 79 ? 3.396 5.046 -5.371 1.00 92.00 79 ALA A O 1
ATOM 624 N N . MET A 1 80 ? 3.081 3.585 -7.044 1.00 93.00 80 MET A N 1
ATOM 625 C CA . MET A 1 80 ? 2.239 2.681 -6.253 1.00 93.00 80 MET A CA 1
ATOM 626 C C . MET A 1 80 ? 3.015 2.018 -5.111 1.00 93.00 80 MET A C 1
ATOM 628 O O . MET A 1 80 ? 2.524 1.971 -3.988 1.00 93.00 80 MET A O 1
ATOM 632 N N . HIS A 1 81 ? 4.248 1.564 -5.346 1.00 93.94 81 HIS A N 1
ATOM 633 C CA . HIS A 1 81 ? 5.092 0.990 -4.298 1.00 93.94 81 HIS A CA 1
ATOM 634 C C . HIS A 1 81 ? 5.296 1.977 -3.141 1.00 93.94 81 HIS A C 1
ATOM 636 O O . HIS A 1 81 ? 5.066 1.624 -1.983 1.00 93.94 81 HIS A O 1
ATOM 642 N N . GLY A 1 82 ? 5.668 3.224 -3.448 1.00 91.00 82 GLY A N 1
ATOM 643 C CA . GLY A 1 82 ? 5.889 4.255 -2.433 1.00 91.00 82 GLY A CA 1
ATOM 644 C C . GLY A 1 82 ? 4.630 4.573 -1.624 1.00 91.00 82 GLY A C 1
ATOM 645 O O . GLY A 1 82 ? 4.673 4.605 -0.394 1.00 91.00 82 GLY A O 1
ATOM 646 N N . THR A 1 83 ? 3.491 4.754 -2.299 1.00 94.06 83 THR A N 1
ATOM 647 C CA . THR A 1 83 ? 2.220 5.064 -1.625 1.00 94.06 83 THR A CA 1
ATOM 648 C C . THR A 1 83 ? 1.730 3.914 -0.746 1.00 94.06 83 THR A C 1
ATOM 650 O O . THR A 1 83 ? 1.316 4.159 0.386 1.00 94.06 83 THR A O 1
ATOM 653 N N . ILE A 1 84 ? 1.844 2.663 -1.199 1.00 94.56 84 ILE A N 1
ATOM 654 C CA . ILE A 1 84 ? 1.440 1.485 -0.420 1.00 94.56 84 ILE A CA 1
ATOM 655 C C . ILE A 1 84 ? 2.352 1.293 0.794 1.00 94.56 84 ILE A C 1
ATOM 657 O O . ILE A 1 84 ? 1.852 1.096 1.899 1.00 94.56 84 ILE A O 1
ATOM 661 N N . MET A 1 85 ? 3.674 1.400 0.629 1.00 93.75 85 MET A N 1
ATOM 662 C CA . MET A 1 85 ? 4.616 1.217 1.738 1.00 93.75 85 MET A CA 1
ATOM 663 C C . MET A 1 85 ? 4.407 2.260 2.836 1.00 93.75 85 MET A C 1
ATOM 665 O O . MET A 1 85 ? 4.355 1.902 4.010 1.00 93.75 85 MET A O 1
ATOM 669 N N . VAL A 1 86 ? 4.254 3.536 2.471 1.00 92.44 86 VAL A N 1
ATOM 670 C CA . VAL A 1 86 ? 4.123 4.618 3.454 1.00 92.44 86 VAL A CA 1
ATOM 671 C C . VAL A 1 86 ? 2.713 4.664 4.035 1.00 92.44 86 VAL A C 1
ATOM 673 O O . VAL A 1 86 ? 2.554 4.537 5.246 1.00 92.44 86 VAL A O 1
ATOM 676 N N . PHE A 1 87 ? 1.685 4.817 3.200 1.00 92.50 87 PHE A N 1
ATOM 677 C CA . PHE A 1 87 ? 0.333 5.113 3.683 1.00 92.50 87 PHE A CA 1
ATOM 678 C C . PHE A 1 87 ? -0.463 3.882 4.107 1.00 92.50 87 PHE A C 1
ATOM 680 O O . PHE A 1 87 ? -1.337 4.012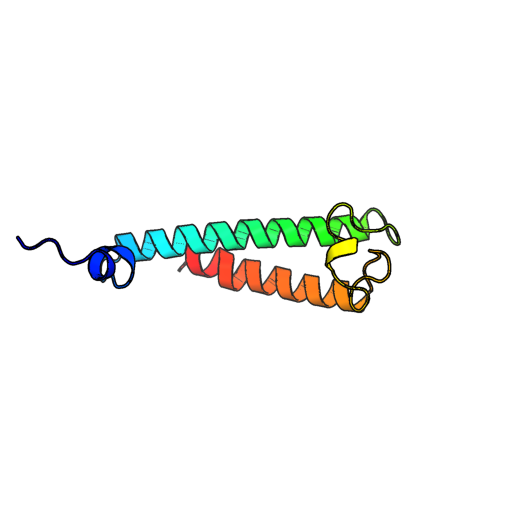 4.958 1.00 92.50 87 PHE A O 1
ATOM 687 N N . LEU A 1 88 ? -0.193 2.709 3.529 1.00 90.50 88 LEU A N 1
ATOM 688 C CA . LEU A 1 88 ? -0.948 1.485 3.822 1.00 90.50 88 LEU A CA 1
ATOM 689 C C . LEU A 1 88 ? -0.150 0.459 4.635 1.00 90.50 88 LEU A C 1
ATOM 691 O O . LEU A 1 88 ? -0.753 -0.401 5.265 1.00 90.50 88 LEU A O 1
ATOM 695 N N . GLY A 1 89 ? 1.181 0.544 4.642 1.00 91.50 89 GLY A N 1
ATOM 696 C CA . GLY A 1 89 ? 2.055 -0.290 5.468 1.00 91.50 89 GLY A CA 1
ATOM 697 C C . GLY A 1 89 ? 2.467 0.412 6.760 1.00 91.50 89 GLY 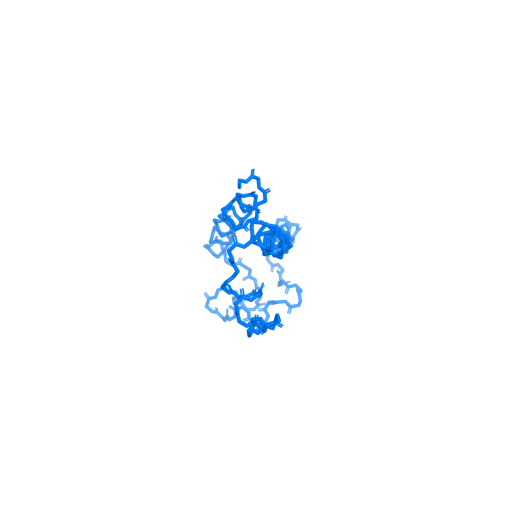A C 1
ATOM 698 O O . GLY A 1 89 ? 2.040 0.033 7.846 1.00 91.50 89 GLY A O 1
ATOM 699 N N . VAL A 1 90 ? 3.306 1.444 6.641 1.00 90.75 90 VAL A N 1
ATOM 700 C CA . VAL A 1 90 ? 3.972 2.091 7.783 1.00 90.75 90 VAL A CA 1
ATOM 701 C C . VAL A 1 90 ? 3.007 2.909 8.639 1.00 90.75 90 VAL A C 1
ATOM 703 O O . VAL A 1 90 ? 3.009 2.741 9.853 1.00 90.75 90 VAL A O 1
ATOM 706 N N . VAL A 1 91 ? 2.182 3.776 8.043 1.00 92.50 91 VAL A N 1
ATOM 707 C CA . VAL A 1 91 ? 1.267 4.650 8.802 1.00 92.50 91 VAL A CA 1
ATOM 708 C C . VAL A 1 91 ? 0.290 3.848 9.683 1.00 92.50 91 VAL A C 1
ATOM 710 O O . VAL A 1 91 ? 0.243 4.141 10.872 1.00 92.50 91 VAL A O 1
ATOM 713 N N . PRO A 1 92 ? -0.403 2.803 9.182 1.00 86.81 92 PRO A N 1
ATOM 714 C CA . PRO A 1 92 ? -1.262 1.921 9.985 1.00 86.81 92 PRO A CA 1
ATOM 715 C C . PRO A 1 92 ? -0.573 1.201 11.148 1.00 86.81 92 PRO A C 1
ATOM 717 O O . PRO A 1 92 ? -1.238 0.779 12.087 1.00 86.81 92 PRO A O 1
ATOM 720 N N . LEU A 1 93 ? 0.742 0.988 11.057 1.00 86.81 93 LEU A N 1
ATOM 721 C CA . LEU A 1 93 ? 1.524 0.307 12.092 1.00 86.81 93 LEU A CA 1
ATOM 722 C C . LEU A 1 93 ? 2.100 1.276 13.126 1.00 86.81 93 LEU A C 1
ATOM 724 O O . LEU A 1 93 ? 2.308 0.889 14.274 1.00 86.81 93 LEU A O 1
ATOM 728 N N . ALA A 1 94 ? 2.428 2.495 12.701 1.00 84.38 94 ALA A N 1
ATOM 729 C CA . ALA A 1 94 ? 3.149 3.472 13.508 1.00 84.38 94 ALA A CA 1
ATOM 730 C C . ALA A 1 94 ? 2.236 4.443 14.272 1.00 84.38 94 ALA A C 1
ATOM 732 O O . ALA A 1 94 ? 2.694 5.036 15.251 1.00 84.38 94 ALA A O 1
ATOM 733 N N . VAL A 1 95 ? 0.993 4.634 13.817 1.00 75.00 95 VAL A N 1
ATOM 734 C CA . VAL A 1 95 ? 0.018 5.604 14.349 1.00 75.00 95 VAL A CA 1
ATOM 735 C C . VAL A 1 95 ? -1.252 4.883 14.770 1.00 75.00 95 VAL A C 1
ATOM 737 O O . VAL A 1 95 ? -1.734 5.185 15.884 1.00 75.00 95 VAL A O 1
#

Radius of gyration: 18.8 Å; chains: 1; bounding box: 44×21×54 Å

Secondary structure (DSSP, 8-state):
-----HHHHHTS---HHHHHHHHHHHHHHHHHHHHHHHHHHHHHHHSTTSPPTTTTTTS-TTTSGGGPPPHHHHHHHHHHHHHIIIIIIIHHHH-